Protein 8A51 (pdb70)

Sequence (69 aa):
EFVKVRKKKDLERLTTEVMQIIRDFLPRILNGEDATNVVRGLIVELSNLNRLIMMGTHRRDLEAFKRLNYRKT

Secondary structure (DSSP, 8-state):
---B--HHHHHHHHHHHHHHHHHHHHHHT-/-B-HHHHHHHHHHHHHHHHHHHHHHHHHHHHHHHHHHH-

InterPro domains:
  IPR011989 Armadillo-like helical [G3DSA:1.25.10.10] (91-333)
  IPR016024 Armadillo-type fold [SSF48371] (160-329)
  IPR039584 Heat shock factor 2-binding protein [PTHR15434] (1-333)

B-factor: mean 56.62, std 23.87, range [26.45, 129.04]

Structure (mmCIF, N/CA/C/O backbone):
data_8A51
#
_entry.id   8A51
#
_cell.length_a   73.866
_cell.length_b   73.866
_cell.length_c   92.801
_cell.angle_alpha   90
_cell.angle_beta   90
_cell.angle_gamma   90
#
_symmetry.space_group_name_H-M   'I 41 2 2'
#
loop_
_entity.id
_entity.type
_entity.pdbx_description
1 polymer 'Heat shock factor 2-binding protein'
2 polymer 'Break repair meiotic recombinase recruitment factor 1'
3 non-polymer DI(HYDROXYETHYL)ETHER
4 non-polymer 1,2-ETHANEDIOL
5 non-polymer 'CHLORIDE ION'
6 water water
#
loop_
_atom_site.group_PDB
_atom_site.id
_atom_site.type_symbol
_atom_site.label_atom_id
_atom_site.label_alt_id
_atom_site.label_comp_id
_atom_site.label_asym_id
_atom_site.label_entity_id
_atom_site.label_seq_id
_atom_site.pdbx_PDB_ins_code
_atom_site.Cartn_x
_atom_site.Cartn_y
_atom_site.Cartn_z
_atom_site.occupancy
_atom_site.B_iso_or_equiv
_atom_site.auth_seq_id
_atom_site.auth_comp_id
_atom_site.auth_asym_id
_atom_site.auth_atom_id
_atom_site.pdbx_PDB_model_num
ATOM 1 N N . GLU A 1 1 ? 2.914 -10.919 19.362 1 65.6 1 GLU A N 1
ATOM 2 C CA . GLU A 1 1 ? 2.714 -10.899 17.91 1 66.12 1 GLU A CA 1
ATOM 3 C C . GLU A 1 1 ? 3.463 -12.05 17.224 1 65.83 1 GLU A C 1
ATOM 4 O O . GLU A 1 1 ? 4.673 -12.21 17.41 1 66 1 GLU A O 1
ATOM 15 N N . PHE A 1 2 ? 2.737 -12.829 16.413 1 65.11 2 PHE A N 1
ATOM 16 C CA . PHE A 1 2 ? 3.283 -13.949 15.659 1 64.86 2 PHE A CA 1
ATOM 17 C C . PHE A 1 2 ? 3.248 -13.664 14.161 1 63.84 2 PHE A C 1
ATOM 18 O O . PHE A 1 2 ? 2.39 -12.924 13.686 1 64.64 2 PHE A O 1
ATOM 35 N N . VAL A 1 3 ? 4.183 -14.282 13.426 1 62.02 3 VAL A N 1
ATOM 36 C CA . VAL A 1 3 ? 4.313 -14.24 11.971 1 61.09 3 VAL A CA 1
ATOM 37 C C . VAL A 1 3 ? 4.311 -15.694 11.466 1 60.27 3 VAL A C 1
ATOM 38 O O . VAL A 1 3 ? 4.634 -16.618 12.216 1 60.49 3 VAL A O 1
ATOM 51 N N . LYS A 1 4 ? 3.947 -15.887 10.2 1 59.16 4 LYS A N 1
ATOM 52 C CA . LYS A 1 4 ? 3.891 -17.198 9.563 1 58.8 4 LYS A CA 1
ATOM 53 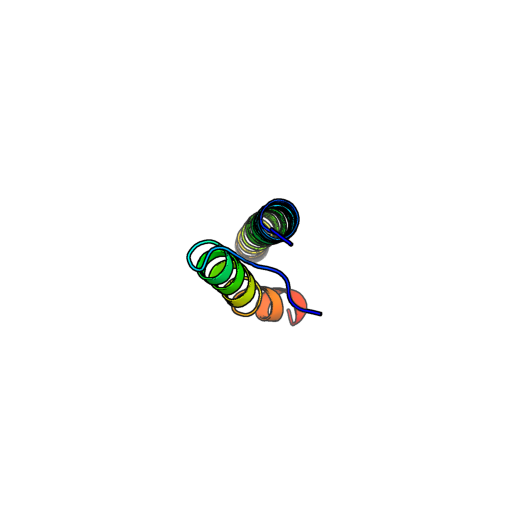C C . LYS A 1 4 ? 5.198 -17.469 8.779 1 57.74 4 LYS A C 1
ATOM 54 O O . LYS A 1 4 ? 5.728 -16.567 8.127 1 57.8 4 LYS A O 1
ATOM 58 N N . VAL A 1 5 ? 5.696 -18.717 8.836 1 56.41 5 VAL A N 1
ATOM 59 C CA . VAL A 1 5 ? 6.948 -19.145 8.201 1 55.56 5 VAL A CA 1
ATOM 60 C C . VAL A 1 5 ? 6.732 -20.534 7.579 1 54.74 5 VAL A C 1
ATOM 61 O O . VAL A 1 5 ? 6.103 -21.371 8.199 1 54.09 5 VAL A O 1
ATOM 74 N N . ARG A 1 6 ? 7.247 -20.787 6.368 1 54.74 6 ARG A N 1
ATOM 75 C CA . ARG A 1 6 ? 7.109 -22.104 5.741 1 54.79 6 ARG A CA 1
ATOM 76 C C . ARG A 1 6 ? 7.962 -23.096 6.535 1 54.06 6 ARG A C 1
ATOM 77 O O . ARG A 1 6 ? 9.107 -22.788 6.854 1 53.83 6 ARG A O 1
ATOM 98 N N . LYS A 1 7 ? 7.386 -24.259 6.886 1 53.5 7 LYS A N 1
ATOM 99 C CA . LYS A 1 7 ? 8.059 -25.304 7.668 1 52.75 7 LYS A CA 1
ATOM 100 C C . LYS A 1 7 ? 9.357 -25.746 6.974 1 50.73 7 LYS A C 1
ATOM 101 O O . LYS A 1 7 ? 10.381 -25.885 7.637 1 50.75 7 LYS A O 1
ATOM 120 N N A LYS A 1 8 ? 9.303 -25.934 5.654 0.74 49.84 8 LYS A N 1
ATOM 121 N N B LYS A 1 8 ? 9.316 -25.952 5.647 0.26 49.57 8 LYS A N 1
ATOM 122 C CA A LYS A 1 8 ? 10.452 -26.333 4.84 0.74 49.44 8 LYS A CA 1
ATOM 123 C CA B LYS A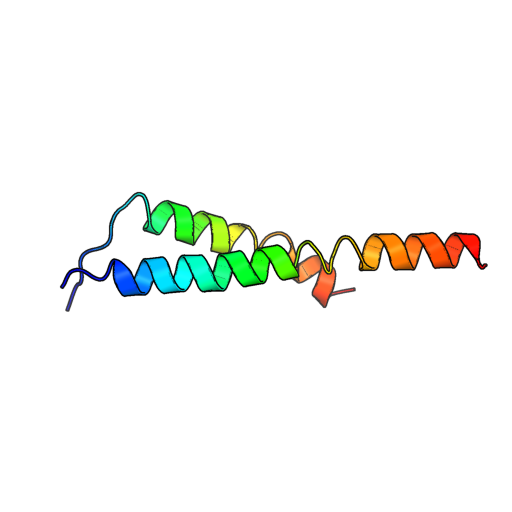 1 8 ? 10.495 -26.367 4.884 0.26 48.9 8 LYS A CA 1
ATOM 124 C C A LYS A 1 8 ? 11.576 -25.302 4.924 0.74 47.78 8 LYS A C 1
ATOM 125 C C B LYS A 1 8 ? 11.596 -25.303 4.921 0.26 47.47 8 LYS A C 1
ATOM 126 O O A LYS A 1 8 ? 12.745 -25.681 4.941 0.74 48.18 8 LYS A O 1
ATOM 127 O O B LYS A 1 8 ? 12.772 -25.66 4.928 0.26 47.67 8 LYS A O 1
ATOM 164 N N . ASP A 1 9 ? 11.231 -24.01 4.967 1 45.9 9 ASP A N 1
ATOM 165 C CA . ASP A 1 9 ? 12.217 -22.937 5.065 1 43.9 9 ASP A CA 1
ATOM 166 C C . ASP A 1 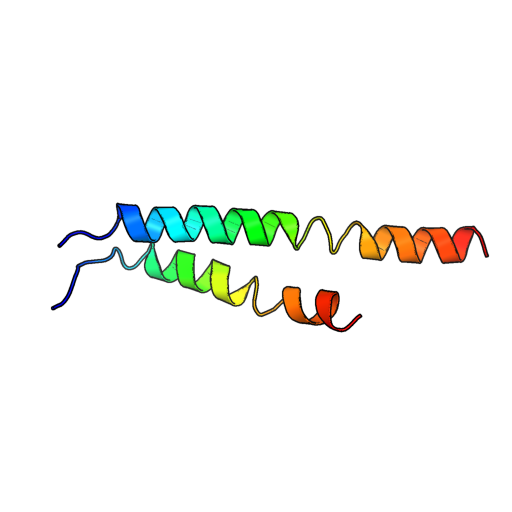9 ? 12.836 -22.914 6.476 1 41.73 9 ASP A C 1
ATOM 167 O O . ASP A 1 9 ? 14.03 -22.664 6.607 1 40.82 9 ASP A O 1
ATOM 176 N N . LEU A 1 10 ? 12.032 -23.149 7.526 1 41.14 10 LEU A N 1
ATOM 177 C CA . LEU A 1 10 ? 12.564 -23.227 8.88 1 39.75 10 LEU A CA 1
ATOM 178 C C . LEU A 1 10 ? 13.475 -24.453 9.017 1 38.45 10 LEU A C 1
ATOM 179 O O . LEU A 1 10 ? 14.465 -24.395 9.74 1 38.59 10 LEU A O 1
ATOM 195 N N . GLU A 1 11 ? 13.135 -25.574 8.349 1 37.89 11 GLU A N 1
ATOM 196 C CA . GLU A 1 11 ? 13.974 -26.775 8.334 1 37.79 11 GLU A CA 1
ATOM 197 C C . GLU A 1 11 ? 15.299 -26.476 7.621 1 36.01 11 GLU A C 1
ATOM 198 O O . GLU A 1 11 ? 16.351 -26.966 8.032 1 35.65 11 GLU A O 1
ATOM 210 N N . ARG A 1 12 ? 15.243 -25.702 6.534 1 34.98 12 ARG A N 1
ATOM 211 C CA . ARG A 1 12 ? 16.439 -25.33 5.803 1 34.13 12 ARG A CA 1
ATOM 212 C C . ARG A 1 12 ? 17.316 -24.409 6.651 1 33.69 12 ARG A C 1
ATOM 213 O O . ARG A 1 12 ? 18.526 -24.589 6.695 1 34.29 12 ARG A O 1
ATOM 234 N N . LEU A 1 13 ? 16.718 -23.414 7.292 1 32.86 13 LEU A N 1
ATOM 235 C CA . LEU A 1 13 ? 17.437 -22.5 8.176 1 33.11 13 LEU A CA 1
ATOM 236 C C . LEU A 1 13 ? 18.118 -23.265 9.328 1 32.11 13 LEU A C 1
ATOM 237 O O . LEU A 1 13 ? 19.271 -23.002 9.654 1 31.16 13 LEU A O 1
ATOM 253 N N . THR A 1 14 ? 17.426 -24.258 9.872 1 32.09 14 THR A N 1
ATOM 254 C CA . THR A 1 14 ? 17.96 -25.135 10.916 1 32.12 14 THR A CA 1
ATOM 255 C C . THR A 1 14 ? 19.172 -25.896 10.389 1 31.51 14 THR A C 1
ATOM 256 O O . THR A 1 14 ? 20.192 -25.964 11.064 1 31.22 14 THR A O 1
ATOM 267 N N . THR A 1 15 ? 19.097 -26.407 9.152 1 30.8 15 THR A N 1
ATOM 268 C CA . THR A 1 15 ? 20.219 -27.099 8.534 1 31.28 15 THR A CA 1
ATOM 269 C C . THR A 1 15 ? 21.43 -26.176 8.42 1 30.42 15 THR A C 1
ATOM 270 O O . THR A 1 15 ? 22.542 -26.601 8.701 1 31.17 15 THR A O 1
ATOM 281 N N . GLU A 1 16 ? 21.217 -24.925 8.009 1 29.11 16 GLU A N 1
ATOM 282 C CA . GLU A 1 16 ? 22.31 -23.97 7.852 1 28.53 16 GLU A CA 1
ATOM 283 C C . GLU A 1 16 ? 22.936 -23.653 9.198 1 28.6 16 GLU A C 1
ATOM 284 O O . GLU A 1 16 ? 24.152 -23.539 9.279 1 28.63 16 GLU A O 1
ATOM 296 N N . VAL A 1 17 ? 22.114 -23.501 10.242 1 28.55 17 VAL A N 1
ATOM 297 C CA . VAL A 1 17 ? 22.596 -23.206 11.581 1 29.47 17 VAL A CA 1
ATOM 298 C C . VAL A 1 17 ? 23.406 -24.386 12.107 1 30.13 17 VAL A C 1
ATOM 299 O O . VAL A 1 17 ? 24.463 -24.19 12.677 1 30.39 17 VAL A O 1
ATOM 312 N N . MET A 1 18 ? 22.904 -25.604 11.943 1 30.82 18 MET A N 1
ATOM 313 C CA . MET A 1 18 ? 23.609 -26.801 12.393 1 31.66 18 MET A CA 1
ATOM 314 C C . MET A 1 18 ? 24.927 -26.999 11.66 1 30.72 18 MET A C 1
ATOM 315 O O . MET A 1 18 ? 25.876 -27.498 12.26 1 30.17 18 MET A O 1
ATOM 329 N N . GLN A 1 19 ? 25.008 -26.597 10.382 1 30.44 19 GLN A N 1
ATOM 330 C CA . GLN A 1 19 ? 26.257 -26.701 9.648 1 30.79 19 GLN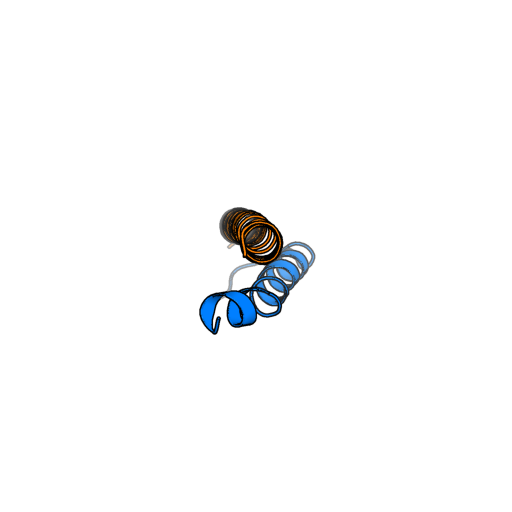 A CA 1
ATOM 331 C C . GLN A 1 19 ? 27.301 -25.7 10.198 1 31.83 19 GLN A C 1
ATOM 332 O O . GLN A 1 19 ? 28.457 -26.089 10.318 1 32.61 19 GLN A O 1
ATOM 346 N N . ILE A 1 20 ? 26.926 -24.437 10.522 1 31.82 20 ILE A N 1
ATOM 347 C CA A ILE A 1 20 ? 27.895 -23.491 11.098 0.59 32.77 20 ILE A CA 1
ATOM 348 C CA B ILE A 1 20 ? 27.893 -23.489 11.084 0.41 32.78 20 ILE A CA 1
ATOM 349 C C . ILE A 1 20 ? 28.331 -23.97 12.474 1 34.07 20 ILE A C 1
ATOM 350 O O . ILE A 1 20 ? 29.499 -23.844 12.814 1 34.72 20 ILE A O 1
ATOM 379 N N . ARG A 1 21 ? 27.402 -24.534 13.258 1 35.28 21 ARG A N 1
ATOM 380 C CA . ARG A 1 21 ? 27.695 -25.075 14.581 1 37.71 21 ARG A CA 1
ATOM 381 C C . ARG A 1 21 ? 28.696 -26.23 14.492 1 39.79 21 ARG A C 1
ATOM 382 O O . ARG A 1 21 ? 29.547 -26.345 15.356 1 40.85 21 ARG A O 1
ATOM 403 N N . ASP A 1 22 ? 28.572 -27.104 13.501 1 41.01 22 ASP A N 1
ATOM 404 C CA . ASP A 1 22 ? 29.45 -28.264 13.35 1 42.28 22 ASP A CA 1
ATOM 405 C C . ASP A 1 22 ? 30.85 -27.968 12.806 1 43.03 22 ASP A C 1
ATOM 406 O O . ASP A 1 22 ? 31.777 -28.693 13.154 1 43.76 22 ASP A O 1
ATOM 415 N N . PHE A 1 23 ? 31.013 -26.98 11.917 1 42.93 23 PHE A N 1
ATOM 416 C CA . PHE A 1 23 ? 32.307 -26.722 11.276 1 43.35 23 PHE A CA 1
ATOM 417 C C . PHE A 1 23 ? 33.034 -25.44 11.7 1 41.84 23 PHE A C 1
ATOM 418 O O . PHE A 1 23 ? 34.256 -25.388 11.528 1 41.88 23 PHE A O 1
ATOM 435 N N . LEU A 1 24 ? 32.337 -24.423 12.24 1 40.33 24 LEU A N 1
ATOM 436 C CA . LEU A 1 24 ? 33.02 -23.183 12.595 1 39.68 24 LEU A CA 1
ATOM 437 C C . LEU A 1 24 ? 33.923 -23.301 13.84 1 39.96 24 LEU A C 1
ATOM 438 O O . LEU A 1 24 ? 35.045 -22.784 13.807 1 39.2 24 LEU A O 1
ATOM 454 N N . PRO A 1 25 ? 33.501 -23.968 14.931 1 40.96 25 PRO A N 1
ATOM 455 C CA . PRO A 1 25 ? 34.366 -24.044 16.116 1 41.86 25 PRO A CA 1
ATOM 456 C C . PRO A 1 25 ? 35.772 -24.606 15.863 1 44.21 25 PRO A C 1
ATOM 457 O O . PRO A 1 25 ? 36.732 -24.02 16.348 1 44.35 25 PRO A O 1
ATOM 468 N N . ARG A 1 26 ? 35.911 -25.704 15.103 1 46.02 26 ARG A N 1
ATOM 469 C CA . ARG A 1 26 ? 37.234 -26.283 14.826 1 48.41 26 ARG A CA 1
ATOM 470 C C . ARG A 1 26 ? 38.177 -25.277 14.149 1 49.5 26 ARG A C 1
ATOM 471 O O . ARG A 1 26 ? 39.363 -25.258 14.468 1 49.99 26 ARG A O 1
ATOM 492 N N . ILE A 1 27 ? 37.654 -24.423 13.255 1 49.65 27 ILE A N 1
ATOM 493 C CA . ILE A 1 27 ? 38.467 -23.406 12.589 1 50.69 27 ILE A CA 1
ATOM 494 C C . ILE A 1 27 ? 38.892 -22.317 13.576 1 51.78 27 ILE A C 1
ATOM 495 O O . ILE A 1 27 ? 40.068 -21.96 13.616 1 52.08 27 ILE A O 1
ATOM 511 N N . LEU A 1 28 ? 37.934 -21.763 14.341 1 52.31 28 LEU A N 1
ATOM 512 C CA . LEU A 1 28 ? 38.213 -20.679 15.277 1 53.12 28 LEU A CA 1
ATOM 513 C C . LEU A 1 28 ? 39.112 -21.104 16.427 1 55.05 28 LEU A C 1
ATOM 514 O O . LEU A 1 28 ? 39.901 -20.286 16.9 1 55.61 28 LEU A O 1
ATOM 530 N N . ASN A 1 29 ? 38.998 -22.352 16.892 1 56.21 29 ASN A N 1
ATOM 531 C CA . ASN A 1 29 ? 39.831 -22.85 17.991 1 58.25 29 ASN A CA 1
ATOM 532 C C . ASN A 1 29 ? 41.218 -23.369 17.554 1 59.95 29 ASN A C 1
ATOM 533 O O . ASN A 1 29 ? 41.988 -23.794 18.412 1 60.39 29 ASN A O 1
ATOM 544 N N . GLY A 1 30 ? 41.55 -23.28 16.265 1 60.94 30 GLY A N 1
ATOM 545 C CA . GLY A 1 30 ? 42.853 -23.694 15.754 1 62.39 30 GLY A CA 1
ATOM 546 C C . GLY A 1 30 ? 42.912 -25.143 15.315 1 63.6 30 GLY A C 1
ATOM 547 O O . GLY A 1 30 ? 43.986 -25.654 14.98 1 64.16 30 GLY A O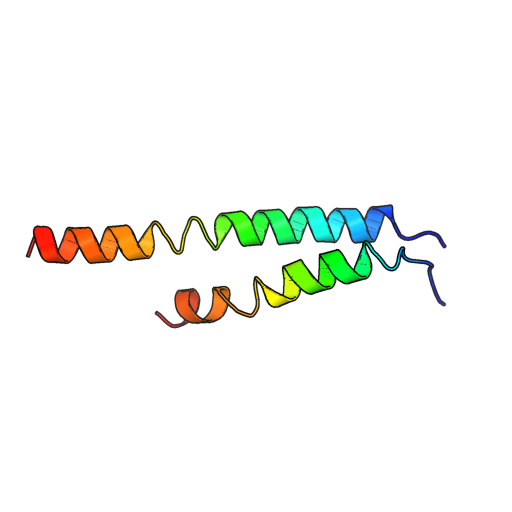 1
ATOM 551 N N . GLU B 2 1 ? 2.654 -10.316 8.119 1 67.16 9 GLU B N 1
ATOM 552 C CA . GLU B 2 1 ? 2.419 -11.627 8.719 1 67.35 9 GLU B CA 1
ATOM 553 C C . GLU B 2 1 ? 3.295 -12.692 8.034 1 65.91 9 GLU B C 1
ATOM 554 O O . GLU B 2 1 ? 3.982 -13.42 8.735 1 66.3 9 GLU B O 1
ATOM 565 N N . ASP B 2 2 ? 3.278 -12.795 6.69 1 64.35 10 ASP B N 1
ATOM 566 C CA . ASP B 2 2 ? 4.113 -13.784 6.001 1 62.86 10 ASP B CA 1
ATOM 567 C C . ASP B 2 2 ? 5.557 -13.293 6.064 1 60.79 10 ASP B C 1
ATOM 568 O O . ASP B 2 2 ? 5.887 -12.284 5.443 1 61.6 10 ASP B O 1
ATOM 577 N N . ALA B 2 3 ? 6.405 -13.991 6.825 1 57.85 11 ALA B N 1
ATOM 578 C CA . ALA B 2 3 ? 7.805 -13.616 6.998 1 55.92 11 ALA B CA 1
ATOM 579 C C . ALA B 2 3 ? 8.761 -14.442 6.124 1 53.87 11 ALA B C 1
ATOM 580 O O . ALA B 2 3 ? 9.94 -14.54 6.442 1 52.73 11 ALA B O 1
ATOM 587 N N . THR B 2 4 ? 8.264 -14.996 5.005 1 53.51 12 THR B N 1
ATOM 588 C CA . THR B 2 4 ? 9.059 -15.83 4.099 1 52.88 12 THR B CA 1
ATOM 589 C C . THR B 2 4 ? 10.277 -15.101 3.556 1 50.91 12 THR B C 1
ATOM 590 O O . THR B 2 4 ? 11.355 -15.667 3.514 1 50.71 12 THR B O 1
ATOM 601 N N . ASN B 2 5 ? 10.099 -13.865 3.107 1 49.59 13 ASN B N 1
ATOM 602 C CA . ASN B 2 5 ? 11.182 -13.09 2.52 1 48.11 13 ASN B CA 1
ATOM 603 C C . ASN B 2 5 ? 12.301 -12.837 3.524 1 44.87 13 ASN B C 1
ATOM 604 O O . ASN B 2 5 ? 13.47 -12.874 3.147 1 44.19 13 ASN B O 1
ATOM 615 N N . VAL B 2 6 ? 11.961 -12.634 4.808 1 42.91 14 VAL B N 1
ATOM 616 C CA . VAL B 2 6 ? 12.962 -12.441 5.847 1 40.56 14 VAL B CA 1
ATOM 617 C C . VAL B 2 6 ? 13.727 -13.75 6.066 1 38.47 14 VAL B C 1
ATOM 618 O O . VAL B 2 6 ? 14.953 -13.734 6.089 1 37.9 14 VAL B O 1
ATOM 631 N N . VAL B 2 7 ? 13.011 -14.869 6.247 1 37.48 15 VAL B N 1
ATOM 632 C CA . VAL B 2 7 ? 13.62 -16.174 6.516 1 37.43 15 VAL B CA 1
ATOM 633 C C . VAL B 2 7 ? 14.488 -16.644 5.341 1 36.73 15 VAL B C 1
ATOM 634 O O . VAL B 2 7 ? 15.579 -17.172 5.56 1 35.6 15 VAL B O 1
ATOM 647 N N . ARG B 2 8 ? 14.017 -16.438 4.115 1 37.01 16 ARG B N 1
ATOM 648 C CA . ARG B 2 8 ? 14.794 -16.779 2.932 1 37.64 16 ARG B CA 1
ATOM 649 C C . ARG B 2 8 ? 16.057 -15.909 2.855 1 36.77 16 ARG B C 1
ATOM 650 O O . ARG B 2 8 ? 17.104 -16.417 2.469 1 37.04 16 ARG B O 1
ATOM 671 N N . GLY B 2 9 ? 15.979 -14.657 3.322 1 35.29 17 GLY B N 1
ATOM 672 C CA . GLY B 2 9 ? 17.132 -13.772 3.416 1 33.88 17 GLY B CA 1
ATOM 673 C C . GLY B 2 9 ? 18.167 -14.328 4.37 1 32.13 17 GLY B C 1
ATOM 674 O O . GLY B 2 9 ? 19.353 -14.318 4.067 1 31.72 17 GLY B O 1
ATOM 678 N N . LEU B 2 10 ? 17.719 -14.881 5.496 1 31.55 18 LEU B N 1
ATOM 679 C CA . LEU B 2 10 ? 18.599 -15.501 6.488 1 31.11 18 LEU B CA 1
ATOM 680 C C . LEU B 2 10 ? 19.221 -16.78 5.949 1 30.01 18 LEU B C 1
ATOM 681 O O . LEU B 2 10 ? 20.392 -17.037 6.196 1 28.93 18 LEU B O 1
ATOM 697 N N . ILE B 2 11 ? 18.456 -17.564 5.169 1 30.06 19 ILE B N 1
ATOM 698 C CA . ILE B 2 11 ? 18.963 -18.782 4.56 1 30.76 19 ILE B CA 1
ATOM 699 C C . ILE B 2 11 ? 20.088 -18.422 3.598 1 31.16 19 ILE B C 1
ATOM 700 O O . ILE B 2 11 ? 21.126 -19.063 3.626 1 31.54 19 ILE B O 1
ATOM 716 N N . VAL B 2 12 ? 19.887 -17.388 2.77 1 31.22 20 VAL B N 1
ATOM 717 C CA . VAL B 2 12 ? 20.895 -16.95 1.803 1 31.37 20 VAL B CA 1
ATOM 718 C C . VAL B 2 12 ? 22.157 -16.481 2.563 1 29.93 20 VAL B C 1
ATOM 719 O O . VAL B 2 12 ? 23.252 -16.922 2.243 1 29.43 20 VAL B O 1
ATOM 732 N N . GLU B 2 13 ? 22.001 -15.63 3.582 1 29.72 21 GLU B N 1
ATOM 733 C CA . GLU B 2 13 ? 23.147 -15.143 4.363 1 29.96 21 GLU B CA 1
ATOM 734 C C . GLU B 2 13 ? 23.93 -16.286 5.008 1 29.21 21 GLU B C 1
ATOM 735 O O . GLU B 2 13 ? 25.158 -16.321 4.905 1 29.07 21 GLU B O 1
ATOM 747 N N . LEU B 2 14 ? 23.227 -17.207 5.693 1 28.39 22 LEU B N 1
ATOM 748 C CA . LEU B 2 14 ? 23.885 -18.307 6.393 1 27.67 22 LEU B CA 1
ATOM 749 C C . LEU B 2 14 ? 24.499 -19.308 5.449 1 27.17 22 LEU B C 1
ATOM 750 O O . LEU B 2 14 ? 25.562 -19.836 5.749 1 26.45 22 LEU B O 1
ATOM 766 N N . SER B 2 15 ? 23.838 -19.584 4.32 1 27.32 23 SER B N 1
ATOM 767 C CA . SER B 2 15 ? 24.4 -20.486 3.333 1 27.99 23 SER B CA 1
ATOM 768 C C . SER B 2 15 ? 25.649 -19.857 2.699 1 28.95 23 SER B C 1
ATOM 769 O O . SER B 2 15 ? 26.597 -20.582 2.433 1 30.08 23 SER B O 1
ATOM 777 N N . ASN B 2 16 ? 25.695 -18.522 2.51 1 28.41 24 ASN B N 1
ATOM 778 C CA . ASN B 2 16 ? 26.901 -17.854 2.009 1 28.77 24 ASN B CA 1
ATOM 779 C C . ASN B 2 16 ? 28.047 -18.002 3.019 1 28.06 24 ASN B C 1
ATOM 780 O O . ASN B 2 16 ? 29.192 -18.237 2.631 1 28.47 24 ASN B O 1
ATOM 791 N N . LEU B 2 17 ? 27.74 -17.831 4.295 1 26.68 25 LEU B N 1
ATOM 792 C CA . LEU B 2 17 ? 28.728 -17.99 5.346 1 27.23 25 LEU B CA 1
ATOM 793 C C . LEU B 2 17 ? 29.218 -19.43 5.428 1 26.98 25 LEU B C 1
ATOM 794 O O . LEU B 2 17 ? 30.412 -19.646 5.579 1 26.97 25 LEU B O 1
ATOM 810 N N . ASN B 2 18 ? 28.32 -20.405 5.292 1 27.02 26 ASN B N 1
ATOM 811 C CA . ASN B 2 18 ? 28.703 -21.806 5.297 1 28.41 26 ASN B CA 1
ATOM 812 C C . ASN B 2 18 ? 29.612 -22.148 4.114 1 30.57 26 ASN B C 1
ATOM 813 O O . ASN B 2 18 ? 30.564 -22.905 4.28 1 30.87 26 ASN B O 1
ATOM 824 N N . ARG B 2 19 ? 29.358 -21.568 2.942 1 31.95 27 ARG B N 1
ATOM 825 C CA . ARG B 2 19 ? 30.217 -21.778 1.77 1 33.57 27 ARG B CA 1
ATOM 826 C C . ARG B 2 19 ? 31.62 -21.226 2.059 1 33.61 27 ARG B C 1
ATOM 827 O O . ARG B 2 19 ? 32.616 -21.891 1.796 1 33.52 27 ARG B O 1
ATOM 848 N N . LEU B 2 20 ? 31.681 -20.042 2.658 1 34.17 28 LEU B N 1
ATOM 849 C CA . LEU B 2 20 ? 32.932 -19.404 3.049 1 34.61 28 LEU B CA 1
ATOM 850 C C . LEU B 2 20 ? 33.682 -20.202 4.116 1 34.25 28 LEU B C 1
ATOM 851 O O . LEU B 2 20 ? 34.913 -20.23 4.086 1 34.46 28 LEU B O 1
ATOM 867 N N . ILE B 2 21 ? 32.951 -20.822 5.069 1 33.37 29 ILE B N 1
ATOM 868 C CA . ILE B 2 21 ? 33.533 -21.644 6.13 1 33.02 29 ILE B CA 1
ATOM 869 C C . ILE B 2 21 ? 34.184 -22.881 5.523 1 35.29 29 ILE B C 1
ATOM 870 O O . ILE B 2 21 ? 35.302 -23.214 5.914 1 35.37 29 ILE B O 1
ATOM 886 N N A MET B 2 22 ? 33.502 -23.572 4.6 0.52 36.34 30 MET B N 1
ATOM 887 N N B MET B 2 22 ? 33.487 -23.558 4.586 0.48 36.37 30 MET B N 1
ATOM 888 C CA A MET B 2 22 ? 34.076 -24.765 3.985 0.52 37.91 30 MET B CA 1
ATOM 889 C CA B MET B 2 22 ? 34.013 -24.745 3.908 0.48 37.97 30 MET B CA 1
ATOM 890 C C A MET B 2 22 ? 35.275 -24.444 3.079 0.52 38.56 30 MET B C 1
ATOM 891 C C B MET B 2 22 ? 35.278 -24.417 3.12 0.48 38.57 30 MET B C 1
ATOM 892 O O A MET B 2 22 ? 36.229 -25.215 3.058 0.52 38.71 30 MET B O 1
ATOM 893 O O B MET B 2 22 ? 36.239 -25.182 3.158 0.4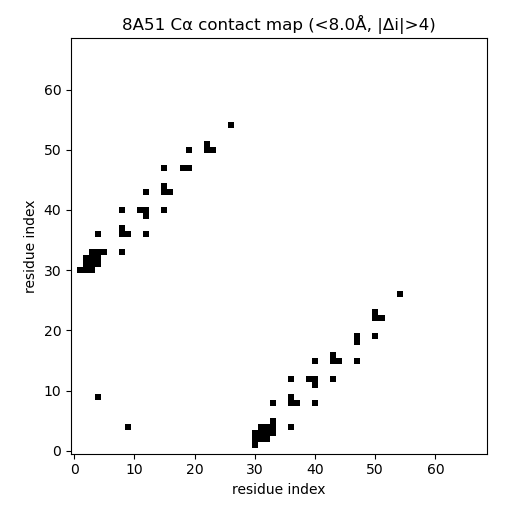8 38.67 30 MET B O 1
ATOM 920 N N . GLY B 2 23 ? 35.256 -23.304 2.395 1 38.91 31 GLY B N 1
ATOM 921 C CA . GLY B 2 23 ? 36.388 -22.872 1.587 1 39.39 31 GLY B CA 1
ATOM 922 C C . GLY B 2 23 ? 37.581 -22.54 2.464 1 39.81 31 GLY B C 1
ATOM 923 O O . GLY B 2 23 ? 38.704 -22.912 2.13 1 40.34 31 GLY B O 1
ATOM 927 N N . THR B 2 24 ? 37.346 -21.896 3.626 1 39.64 32 THR B N 1
ATOM 928 C CA . THR B 2 24 ? 38.414 -21.6 4.577 1 39.89 32 THR B CA 1
ATOM 929 C C . THR B 2 24 ? 38.975 -22.903 5.143 1 40.36 32 THR B C 1
ATOM 930 O O . THR B 2 24 ? 40.189 -23.041 5.235 1 40.4 32 THR B O 1
ATOM 941 N N . HIS B 2 25 ? 38.102 -23.861 5.494 1 40.83 33 HIS B N 1
ATOM 942 C CA . HIS B 2 25 ? 38.502 -25.169 6.019 1 42.18 33 HIS B CA 1
ATOM 943 C C . HIS B 2 25 ? 39.429 -25.906 5.033 1 44.34 33 HIS B C 1
ATOM 944 O O . HIS B 2 25 ? 40.466 -26.435 5.436 1 44.27 33 HIS B O 1
ATOM 958 N N A ARG B 2 26 ? 39.049 -25.943 3.752 0.63 45.05 34 ARG B N 1
ATOM 959 N N B ARG B 2 26 ? 39.047 -25.951 3.75 0.37 45.09 34 ARG B N 1
ATOM 960 C CA A ARG B 2 26 ? 39.848 -26.608 2.734 0.63 46.58 34 ARG B CA 1
ATOM 961 C CA B ARG B 2 26 ? 39.856 -26.615 2.736 0.37 46.48 34 ARG B CA 1
ATOM 962 C C A ARG B 2 26 ? 41.17 -25.872 2.518 0.63 47.51 34 ARG B C 1
ATOM 963 C C B ARG B 2 26 ? 41.175 -25.873 2.52 0.37 47.48 34 ARG B C 1
ATOM 964 O O A ARG B 2 26 ? 42.188 -26.527 2.33 0.63 47.73 34 ARG B O 1
ATOM 965 O O B ARG B 2 26 ? 42.196 -26.523 2.325 0.37 47.65 34 ARG B O 1
ATOM 1006 N N . ASP B 2 27 ? 41.172 -24.531 2.598 1 48.08 35 ASP B N 1
ATOM 1007 C CA . ASP B 2 27 ? 42.401 -23.727 2.471 1 49.93 35 ASP B CA 1
ATOM 1008 C C . ASP B 2 27 ? 43.348 -23.95 3.66 1 51.54 35 ASP B C 1
ATOM 1009 O O . ASP B 2 27 ? 44.56 -23.903 3.476 1 52.32 35 ASP B O 1
ATOM 1018 N N . LEU B 2 28 ? 42.807 -24.174 4.867 1 51.89 36 LEU B N 1
ATOM 1019 C CA . LEU B 2 28 ? 43.62 -24.438 6.054 1 52.89 36 LEU B CA 1
ATOM 1020 C C . LEU B 2 28 ? 44.218 -25.833 5.984 1 53.96 36 LEU B C 1
ATOM 1021 O O . LEU B 2 28 ? 45.383 -26.003 6.328 1 53.9 36 LEU B O 1
ATOM 1037 N N . GLU B 2 29 ? 43.435 -26.831 5.532 1 55.07 37 GLU B N 1
ATOM 1038 C CA . GLU B 2 29 ? 43.932 -28.202 5.348 1 56.7 37 GLU B CA 1
ATOM 1039 C C . GLU B 2 29 ? 45.056 -28.228 4.292 1 57.76 37 GLU B C 1
ATOM 1040 O O . GLU B 2 29 ? 46.021 -28.983 4.426 1 57.15 37 GLU B O 1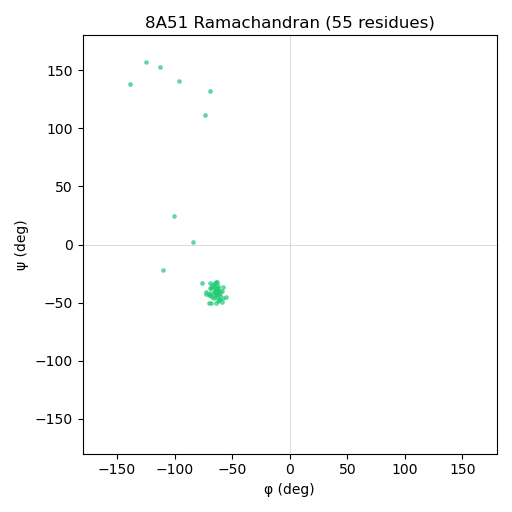
ATOM 1052 N N . ALA B 2 30 ? 44.905 -27.407 3.241 1 59.06 38 ALA B N 1
ATOM 1053 C CA . ALA B 2 30 ? 45.878 -27.262 2.165 1 60.78 38 ALA B CA 1
ATOM 1054 C C . ALA B 2 30 ? 47.134 -26.558 2.668 1 63.45 38 ALA B C 1
ATOM 1055 O O . ALA B 2 30 ? 48.234 -26.999 2.352 1 63.56 38 ALA B O 1
ATOM 1062 N N . PHE B 2 31 ? 46.983 -25.484 3.47 1 65.44 39 PHE B N 1
ATOM 1063 C CA . PHE B 2 31 ? 48.125 -24.757 4.021 1 67.92 39 PHE B CA 1
ATOM 1064 C C . PHE B 2 31 ? 48.965 -25.673 4.917 1 70.44 39 PHE B C 1
ATOM 1065 O O . PHE B 2 31 ? 50.182 -25.706 4.766 1 70.41 39 PHE B 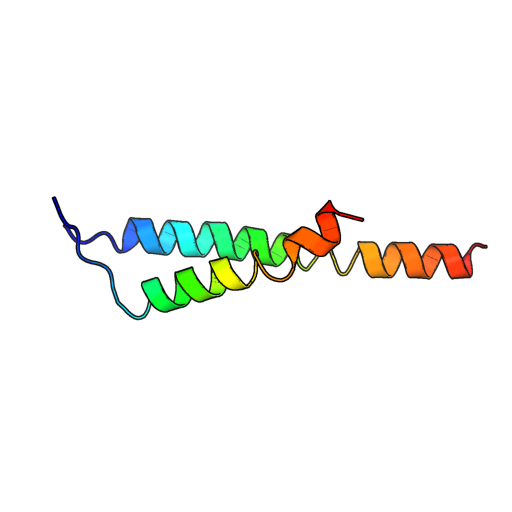O 1
ATOM 1082 N N . LYS B 2 32 ? 48.323 -26.422 5.829 1 72.7 40 LYS B N 1
ATOM 1083 C CA . LYS B 2 32 ? 49.026 -27.351 6.715 1 75.67 40 LYS B CA 1
ATOM 1084 C C . LYS B 2 32 ? 49.751 -28.425 5.907 1 78.97 40 LYS B C 1
ATOM 1085 O O . LYS B 2 32 ? 50.882 -28.778 6.235 1 79.42 40 LYS B O 1
ATOM 1104 N N . ARG B 2 33 ? 49.109 -28.92 4.84 1 81.12 41 ARG B N 1
ATOM 1105 C CA . ARG B 2 33 ? 49.689 -29.913 3.939 1 83.73 41 ARG B CA 1
ATOM 1106 C C . ARG B 2 33 ? 50.974 -29.369 3.266 1 86.47 41 ARG B C 1
ATOM 1107 O O . ARG B 2 33 ? 51.984 -30.072 3.238 1 86.51 41 ARG B O 1
ATOM 1128 N N . LEU B 2 34 ? 50.935 -28.132 2.735 1 88.58 42 LEU B N 1
ATOM 1129 C CA . LEU B 2 34 ? 52.105 -27.527 2.079 1 91.12 42 LEU B CA 1
ATOM 1130 C C . LEU B 2 34 ? 53.279 -27.289 3.028 1 93.4 42 LEU B C 1
ATOM 1131 O O . LEU B 2 34 ? 54.421 -27.378 2.58 1 93.58 42 LEU B O 1
ATOM 1147 N N . ASN B 2 35 ? 53.025 -26.986 4.316 1 95.02 43 ASN B N 1
ATOM 1148 C CA . ASN B 2 35 ? 54.119 -26.765 5.268 1 97.21 43 ASN B CA 1
ATOM 1149 C C . ASN B 2 35 ? 54.866 -28.063 5.568 1 99.25 43 ASN B C 1
ATOM 1150 O O . ASN B 2 35 ? 56.082 -28.022 5.754 1 99.68 43 ASN B O 1
ATOM 1161 N N . TYR B 2 36 ? 54.172 -29.216 5.575 1 100.41 44 TYR B N 1
ATOM 1162 C CA . TYR B 2 36 ? 54.848 -30.507 5.748 1 101.86 44 TYR B CA 1
ATOM 1163 C C . TYR B 2 36 ? 55.771 -30.762 4.538 1 103.43 44 TYR B C 1
ATOM 1164 O O . TYR B 2 36 ? 56.862 -31.305 4.715 1 103.93 44 TYR B O 1
ATOM 1197 N N . ARG B 2 37 ? 55.351 -30.352 3.322 1 104.24 45 ARG B N 1
ATOM 1198 C CA . ARG B 2 37 ? 56.156 -30.496 2.108 1 105.72 45 ARG B CA 1
ATOM 1199 C C . ARG B 2 37 ? 57.372 -29.557 2.145 1 107.52 45 ARG B C 1
ATOM 1200 O O . ARG B 2 37 ? 58.465 -29.976 1.77 1 107.45 45 ARG B O 1
ATOM 1221 N N . LYS B 2 38 ? 57.183 -28.292 2.572 1 108.95 46 LYS B N 1
ATOM 1222 C CA . LYS B 2 38 ? 58.285 -27.329 2.658 1 110.77 46 LYS B CA 1
ATOM 1223 C C . LYS B 2 38 ? 59.316 -27.794 3.697 1 112.35 46 LYS B C 1
ATOM 1224 O O . LYS B 2 38 ? 60.509 -27.85 3.4 1 112.51 46 LYS B O 1
ATOM 1243 N N . THR B 2 39 ? 58.845 -28.13 4.91 1 113.32 47 THR B N 1
ATOM 1244 C CA . THR B 2 39 ? 59.697 -28.576 6.008 1 114.57 47 THR B CA 1
ATOM 1245 C C . THR B 2 39 ? 60.042 -30.051 5.842 1 115.17 47 THR B C 1
ATOM 1246 O O . THR B 2 39 ? 61.02 -30.381 5.17 1 115.52 47 THR B O 1
#

Solvent-accessible surface area: 6114 Å² total; per-residue (Å²): 213,183,85,54,57,147,163,161,6,96,94,108,25,61,76,10,67,69,60,30,143,66,58,53,59,131,35,131,132,98,151,106,16,20,135,99,13,120,32,83,14,86,104,38,22,82,85,4,191,118,17,42,34,52,39,165,100,72,90,49,128,122,184,96,46,191,201,152,145

GO terms:
  GO:0005694 chromosome (C, IDA)
  GO:0005515 protein binding (F, IPI)
  GO:0006366 transcription by RNA polymerase II (P, TAS)
  GO:0007283 spermatogenesis (P, TAS)
  GO:0005654 nucleoplasm (C, IDA)
  GO:0005829 cytosol (C, HDA)

Radius of gyration: 16.94 Å; Cα contacts (8 Å, |Δi|>4): 37; chains: 2; bounding box: 57×20×16 Å

Foldseek 3Di:
DDDDDDPVVVVVVVVVVVVCVVPVVVVVVD/DPCVVVVVVVVVVVVVVVVVVVVVVVVVVVVVVVVVVVD

Organism: Homo sapiens (NCBI:txid9606)